Protein AF-A0A942BQL9-F1 (afdb_monomer)

Structure (mmCIF, N/CA/C/O backbone):
data_AF-A0A942BQL9-F1
#
_entry.id   AF-A0A942BQL9-F1
#
loop_
_atom_site.group_PDB
_atom_site.id
_atom_site.type_symbol
_atom_site.label_atom_id
_atom_site.label_alt_id
_atom_site.label_comp_id
_atom_site.label_asym_id
_atom_site.label_entity_id
_atom_site.label_seq_id
_atom_site.pdbx_PDB_ins_code
_atom_site.Cartn_x
_at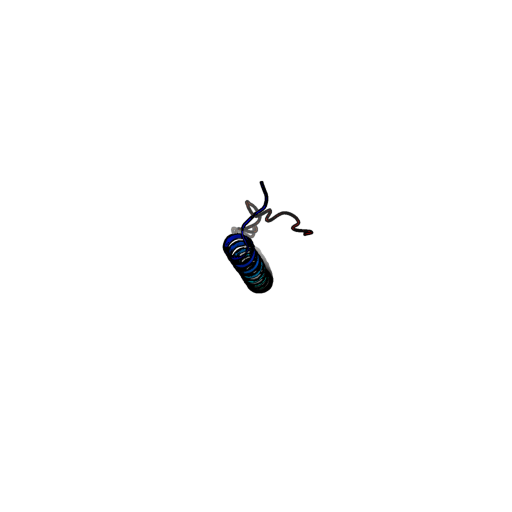om_site.Cartn_y
_atom_site.Cartn_z
_atom_site.occupancy
_atom_site.B_iso_or_equiv
_atom_site.auth_seq_id
_atom_site.auth_comp_id
_atom_site.auth_asym_id
_atom_site.auth_atom_id
_atom_site.pdbx_PDB_model_num
ATOM 1 N N . MET A 1 1 ? -31.040 15.033 39.706 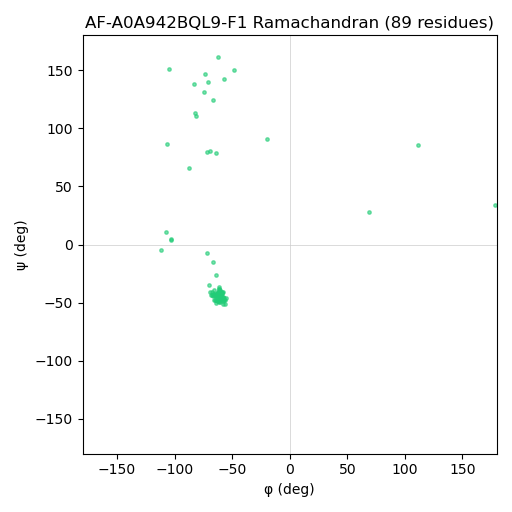1.00 70.75 1 MET A N 1
ATOM 2 C CA . MET A 1 1 ? -31.662 13.694 39.769 1.00 70.75 1 MET A CA 1
ATOM 3 C C . MET A 1 1 ? -30.563 12.689 40.018 1.00 70.75 1 MET A C 1
ATOM 5 O O . MET A 1 1 ? -29.573 12.729 39.298 1.00 70.75 1 MET A O 1
ATOM 9 N N . GLU A 1 2 ? -30.711 11.840 41.028 1.00 89.56 2 GLU A N 1
ATOM 10 C CA . GLU A 1 2 ? -29.835 10.681 41.190 1.00 89.56 2 GLU A CA 1
ATOM 11 C C . GLU A 1 2 ? -30.336 9.532 40.319 1.00 89.56 2 GLU A C 1
ATOM 13 O O . GLU A 1 2 ? -31.540 9.293 40.228 1.00 89.56 2 GLU A O 1
ATOM 18 N N . LEU A 1 3 ? -29.404 8.834 39.671 1.00 90.69 3 LEU A N 1
ATOM 19 C CA . LEU A 1 3 ? -29.707 7.602 38.956 1.00 90.69 3 LEU A CA 1
ATOM 20 C C . LEU A 1 3 ? -30.005 6.485 39.958 1.00 90.69 3 LEU A C 1
ATOM 22 O O . LEU A 1 3 ? -29.308 6.342 40.968 1.00 90.69 3 LEU A O 1
ATOM 26 N N . THR A 1 4 ? -30.999 5.664 39.633 1.00 96.88 4 THR A N 1
ATOM 27 C CA . THR A 1 4 ? -31.237 4.387 40.317 1.00 96.88 4 THR A CA 1
ATOM 28 C C . THR A 1 4 ? -30.045 3.446 40.127 1.00 96.88 4 THR A C 1
ATOM 30 O O . THR A 1 4 ? -29.230 3.631 39.219 1.00 96.88 4 THR A O 1
ATOM 33 N N . LYS A 1 5 ? -29.933 2.422 40.978 1.00 95.44 5 LYS A N 1
ATOM 34 C CA . LYS A 1 5 ? -28.870 1.415 40.873 1.00 95.44 5 LYS A CA 1
ATOM 35 C C . LYS A 1 5 ? -28.865 0.736 39.499 1.00 95.44 5 LYS A C 1
ATOM 37 O O . LYS A 1 5 ? -27.837 0.736 38.840 1.00 95.44 5 LYS A O 1
ATOM 42 N N . ASP A 1 6 ? -30.027 0.294 39.027 1.00 97.12 6 ASP A N 1
ATOM 43 C CA . ASP A 1 6 ? -30.160 -0.380 37.730 1.00 97.12 6 ASP A CA 1
ATOM 44 C C . ASP A 1 6 ? -29.729 0.521 36.562 1.00 97.12 6 ASP A C 1
ATOM 46 O O . ASP A 1 6 ? -29.091 0.067 35.612 1.00 97.12 6 ASP A O 1
ATOM 50 N N . GLN A 1 7 ? -30.020 1.825 36.645 1.00 97.25 7 GLN A N 1
ATOM 51 C CA . GLN A 1 7 ? -29.538 2.797 35.661 1.00 97.25 7 GLN A CA 1
ATOM 52 C C . GLN A 1 7 ? -28.013 2.952 35.713 1.00 97.25 7 GLN A C 1
ATOM 54 O O . GLN A 1 7 ? -27.382 3.010 34.659 1.00 97.25 7 GLN A O 1
ATOM 59 N N . LYS A 1 8 ? -27.411 3.012 36.910 1.00 97.12 8 LYS A N 1
ATOM 60 C CA . LYS A 1 8 ? -25.946 3.071 37.061 1.00 97.12 8 LYS A CA 1
ATOM 61 C C . LYS A 1 8 ? -25.289 1.823 36.464 1.00 97.12 8 LYS A C 1
ATOM 63 O O . LYS A 1 8 ? -24.422 1.970 35.605 1.00 97.12 8 LYS A O 1
ATOM 68 N N . ASP A 1 9 ? -25.778 0.634 36.809 1.00 97.75 9 ASP A N 1
ATOM 69 C CA . ASP A 1 9 ? -25.242 -0.649 36.332 1.00 97.75 9 ASP A CA 1
ATOM 70 C C . ASP A 1 9 ? -25.333 -0.766 34.793 1.00 97.75 9 ASP A C 1
ATOM 72 O O . ASP A 1 9 ? -24.380 -1.183 34.121 1.00 97.75 9 ASP A O 1
ATOM 76 N N . PHE A 1 10 ? -26.453 -0.324 34.204 1.00 97.69 10 PHE A N 1
ATOM 77 C CA . PH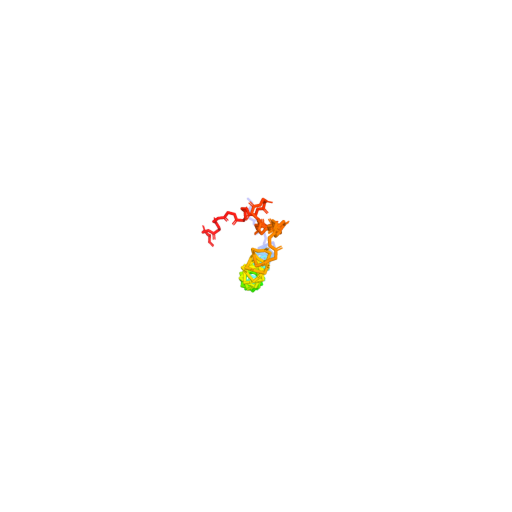E A 1 10 ? -26.631 -0.271 32.750 1.00 97.69 10 PHE A CA 1
ATOM 78 C C . PHE A 1 10 ? -25.614 0.657 32.069 1.00 97.69 10 PHE A C 1
ATOM 80 O O . PHE A 1 10 ? -24.977 0.269 31.081 1.00 97.69 10 PHE A O 1
ATOM 87 N N . TYR A 1 11 ? -25.450 1.884 32.573 1.00 98.00 11 TYR A N 1
ATOM 88 C CA . TYR A 1 11 ? -24.532 2.850 31.971 1.00 98.00 11 TYR A CA 1
ATOM 89 C C . TYR A 1 11 ? -23.067 2.458 32.165 1.00 98.00 11 TYR A C 1
ATOM 91 O O . TYR A 1 11 ? -22.269 2.671 31.254 1.00 98.00 11 TYR A O 1
ATOM 99 N N . GLU A 1 12 ? -22.701 1.844 33.290 1.00 97.81 12 GLU A N 1
ATOM 100 C CA . GLU A 1 12 ? -21.352 1.315 33.516 1.00 97.81 12 GLU A CA 1
ATOM 101 C C . GLU A 1 12 ? -21.021 0.168 32.554 1.00 97.81 12 GLU A C 1
ATOM 103 O O . GLU A 1 12 ? -19.947 0.159 31.940 1.00 97.81 12 GLU A O 1
ATOM 108 N N . THR A 1 13 ? -21.972 -0.745 32.346 1.00 98.31 13 THR A N 1
ATOM 109 C CA . THR A 1 13 ? -21.840 -1.833 31.366 1.00 98.31 13 THR A CA 1
ATOM 110 C C . THR A 1 13 ? -21.701 -1.277 29.950 1.00 98.31 13 THR A C 1
ATOM 112 O O . THR A 1 13 ? -20.773 -1.635 29.224 1.00 98.31 13 THR A O 1
ATOM 115 N N . THR A 1 14 ? -22.579 -0.345 29.570 1.00 98.31 14 THR A N 1
ATOM 116 C CA . THR A 1 14 ? -22.557 0.297 28.247 1.00 98.31 14 THR A CA 1
ATOM 117 C C . THR A 1 14 ? -21.245 1.043 28.021 1.00 98.31 14 THR A C 1
ATOM 119 O O . THR A 1 14 ? -20.614 0.895 26.978 1.00 98.31 14 THR A O 1
ATOM 122 N N . ARG A 1 15 ? -20.779 1.797 29.022 1.00 98.38 15 ARG A N 1
ATOM 123 C CA . ARG A 1 15 ? -19.508 2.525 28.970 1.00 98.38 15 ARG A CA 1
ATOM 124 C C . ARG A 1 15 ? -18.321 1.588 28.764 1.00 98.38 15 ARG A C 1
ATOM 126 O O . ARG A 1 15 ? -17.426 1.915 27.987 1.00 98.38 15 ARG A O 1
ATOM 133 N N . THR A 1 16 ? -18.309 0.452 29.456 1.00 98.50 16 THR A N 1
ATOM 134 C CA . THR A 1 16 ? -17.245 -0.552 29.326 1.00 98.50 16 THR A CA 1
ATOM 135 C C . THR A 1 16 ? -17.255 -1.157 27.928 1.00 98.50 16 THR A C 1
ATOM 137 O O . THR A 1 16 ? -16.238 -1.118 27.242 1.00 98.50 16 THR A O 1
ATOM 140 N N . ARG A 1 17 ? -18.431 -1.566 27.442 1.00 98.50 17 ARG A N 1
ATOM 141 C CA . ARG A 1 17 ? -18.596 -2.094 26.086 1.00 98.50 17 ARG A CA 1
ATOM 142 C C . ARG A 1 17 ? -18.124 -1.114 25.009 1.00 98.50 17 ARG A C 1
ATOM 144 O O . ARG A 1 17 ? -17.356 -1.504 24.139 1.00 98.50 17 ARG A O 1
ATOM 151 N N . CYS A 1 18 ? -18.527 0.155 25.080 1.00 98.62 18 CYS A N 1
ATOM 152 C CA . CYS A 1 18 ? -18.086 1.161 24.109 1.00 98.62 18 CYS A CA 1
ATOM 153 C C . CYS A 1 18 ? -16.562 1.347 24.128 1.00 98.62 18 CYS A C 1
ATOM 155 O O . CYS A 1 18 ? -15.945 1.519 23.079 1.00 98.62 18 CYS A O 1
ATOM 157 N N . LYS A 1 19 ? -15.938 1.307 25.313 1.00 98.62 19 LYS A N 1
ATOM 158 C CA . LYS A 1 19 ? -14.479 1.397 25.441 1.00 98.62 19 LYS A CA 1
ATOM 159 C C . LYS A 1 19 ? -13.786 0.207 24.770 1.00 98.62 19 LYS A C 1
ATOM 161 O O . LYS A 1 19 ? -12.779 0.402 24.084 1.00 98.62 19 LYS A O 1
ATOM 166 N N . ASP A 1 20 ? -14.325 -0.992 24.950 1.00 98.62 20 ASP A N 1
ATOM 167 C CA . ASP A 1 20 ? -13.773 -2.214 24.366 1.00 98.62 20 ASP A CA 1
ATOM 168 C C . ASP A 1 20 ? -13.934 -2.219 22.839 1.00 98.62 20 ASP A C 1
ATOM 170 O O . ASP A 1 20 ? -12.967 -2.484 22.124 1.00 98.62 20 ASP A O 1
ATOM 174 N N . GLU A 1 21 ? -15.102 -1.814 22.329 1.00 98.62 21 GLU A N 1
ATOM 175 C CA . GLU A 1 21 ? -15.361 -1.678 20.889 1.00 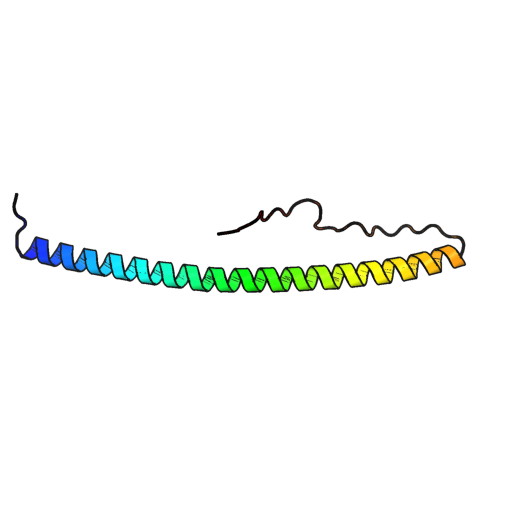98.62 21 GLU A CA 1
ATOM 176 C C . GLU A 1 21 ? -14.411 -0.662 20.236 1.00 98.62 21 GLU A C 1
ATOM 178 O O . GLU A 1 21 ? -13.777 -0.971 19.227 1.00 98.62 21 GLU A O 1
ATOM 183 N N . VAL A 1 22 ? -14.223 0.521 20.836 1.00 98.56 22 VAL A N 1
ATOM 184 C CA . VAL A 1 22 ? -13.257 1.517 20.332 1.00 98.56 22 VAL A CA 1
ATOM 185 C C . VAL A 1 22 ? -11.832 0.965 20.349 1.00 98.56 22 VAL A C 1
ATOM 187 O O . VAL A 1 22 ? -11.073 1.179 19.405 1.00 98.56 22 VAL A O 1
ATOM 190 N N . THR A 1 23 ? -11.460 0.222 21.391 1.00 98.56 23 THR A N 1
ATOM 191 C CA . THR A 1 23 ? -10.131 -0.400 21.483 1.00 98.56 23 THR A CA 1
ATOM 192 C C . THR A 1 23 ? -9.923 -1.427 20.368 1.00 98.56 23 THR A C 1
ATOM 194 O O . THR A 1 23 ? -8.874 -1.428 19.721 1.00 98.56 23 THR A O 1
ATOM 197 N N . GLN A 1 24 ? -10.930 -2.257 20.089 1.00 98.56 24 GLN A N 1
ATOM 198 C CA . GLN A 1 24 ? -10.897 -3.233 19.000 1.00 98.56 24 GLN A CA 1
ATOM 199 C C . GLN A 1 24 ? -10.819 -2.559 17.622 1.00 98.56 24 GLN A C 1
ATOM 201 O O . GLN A 1 24 ? -10.018 -2.969 16.774 1.00 98.56 24 GLN A O 1
ATOM 206 N N . ILE A 1 25 ? -11.619 -1.514 17.402 1.00 98.62 25 ILE A N 1
ATOM 207 C CA . ILE A 1 25 ? -11.613 -0.738 16.156 1.00 98.62 25 ILE A CA 1
ATOM 208 C C . ILE A 1 25 ? -10.234 -0.112 15.939 1.00 98.62 25 ILE A C 1
ATOM 210 O O . ILE A 1 25 ? -9.649 -0.289 14.873 1.00 98.62 25 ILE A O 1
ATOM 214 N N . ASN A 1 26 ? -9.661 0.528 16.960 1.00 98.25 26 ASN A N 1
ATOM 215 C CA . ASN A 1 26 ? -8.321 1.114 16.881 1.00 98.25 26 ASN A CA 1
ATOM 216 C C . ASN A 1 26 ? -7.245 0.064 16.568 1.00 98.25 26 ASN A C 1
ATOM 218 O O . ASN A 1 26 ? -6.351 0.315 15.760 1.00 98.25 26 ASN A O 1
ATOM 222 N N . GLY A 1 27 ? -7.341 -1.126 17.171 1.00 98.19 27 GLY A N 1
ATOM 223 C CA . GLY A 1 27 ? -6.455 -2.247 16.851 1.00 98.19 27 GLY A CA 1
ATOM 224 C C . GLY A 1 27 ? -6.553 -2.667 15.383 1.00 98.19 27 GLY A C 1
ATOM 225 O O . GLY A 1 27 ? -5.531 -2.857 14.727 1.00 98.19 27 GLY A O 1
ATOM 226 N N . THR A 1 28 ? -7.774 -2.737 14.851 1.00 98.44 28 THR A N 1
ATOM 227 C CA . THR A 1 28 ? -8.028 -3.082 13.443 1.00 98.44 28 THR A CA 1
ATOM 228 C C . THR A 1 28 ? -7.461 -2.023 12.502 1.00 98.44 28 THR A C 1
ATOM 230 O O . THR A 1 28 ? -6.716 -2.362 11.586 1.00 98.44 28 THR A O 1
ATOM 233 N N . ILE A 1 29 ? -7.733 -0.740 12.769 1.00 98.00 29 ILE A N 1
ATOM 234 C CA . ILE A 1 29 ? -7.205 0.384 11.981 1.00 98.00 29 ILE A CA 1
ATOM 235 C C . ILE A 1 29 ? -5.678 0.315 11.909 1.00 98.00 29 ILE A C 1
ATOM 237 O O . ILE A 1 29 ? -5.109 0.427 10.828 1.00 98.00 29 ILE A O 1
ATOM 241 N N . LYS A 1 30 ? -5.004 0.076 13.039 1.00 97.88 30 LYS A N 1
ATOM 242 C CA . LYS A 1 30 ? -3.539 -0.013 13.084 1.00 97.88 30 LYS A CA 1
ATOM 243 C C . LYS A 1 30 ? -2.991 -1.171 12.244 1.00 97.88 30 LYS A C 1
ATOM 245 O O . LYS A 1 30 ? -1.976 -1.007 11.561 1.00 97.88 30 LYS A O 1
ATOM 250 N N . THR A 1 31 ? -3.639 -2.333 12.303 1.00 98.06 31 THR A N 1
ATOM 251 C CA . THR A 1 31 ? -3.245 -3.505 11.512 1.00 98.0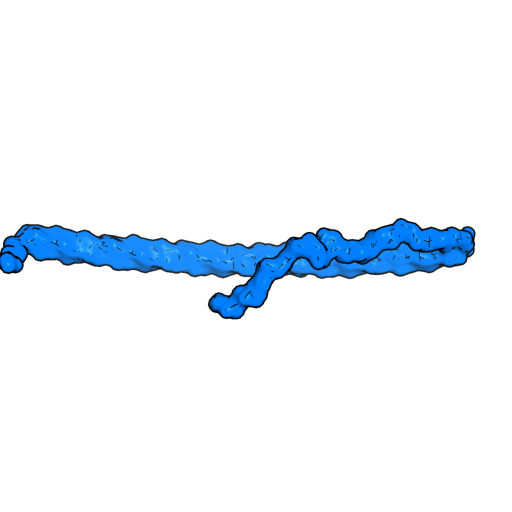6 31 THR A CA 1
ATOM 252 C C . THR A 1 31 ? -3.397 -3.237 10.020 1.00 98.06 31 THR A C 1
ATOM 254 O O . THR A 1 31 ? -2.439 -3.432 9.271 1.00 98.06 31 THR A O 1
ATOM 257 N N . GLU A 1 32 ? -4.557 -2.734 9.594 1.00 97.81 32 GLU A N 1
ATOM 258 C CA . GLU A 1 32 ? -4.806 -2.452 8.178 1.00 97.81 32 GLU A CA 1
ATOM 259 C C . GLU A 1 32 ? -3.907 -1.329 7.657 1.00 97.81 32 GLU A C 1
ATOM 261 O O . GLU A 1 32 ? -3.347 -1.457 6.572 1.00 97.81 32 GLU A O 1
ATOM 266 N N . TYR A 1 33 ? -3.670 -0.282 8.453 1.00 96.12 33 TYR A N 1
ATOM 267 C CA . TYR A 1 33 ? -2.711 0.769 8.110 1.00 96.12 33 TYR A CA 1
ATOM 268 C C . TYR A 1 33 ? -1.319 0.190 7.835 1.00 96.12 33 TYR A C 1
ATOM 270 O O .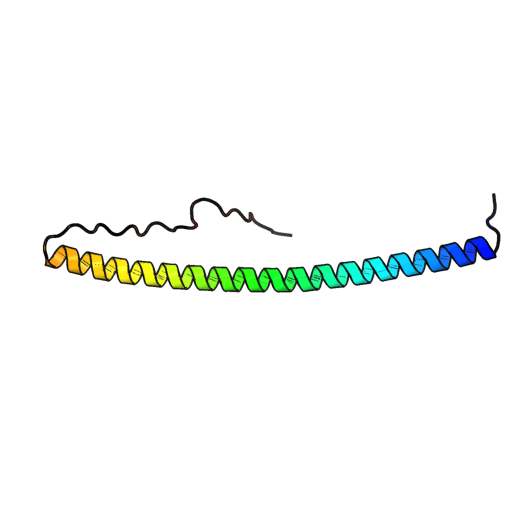 TYR A 1 33 ? -0.752 0.406 6.769 1.00 96.12 33 TYR A O 1
ATOM 278 N N . THR A 1 34 ? -0.805 -0.631 8.757 1.00 96.50 34 THR A N 1
ATOM 279 C CA . THR A 1 34 ? 0.518 -1.260 8.615 1.00 96.50 34 THR A CA 1
ATOM 280 C C . THR A 1 34 ? 0.601 -2.118 7.351 1.00 96.50 34 THR A C 1
ATOM 282 O O . THR A 1 34 ? 1.606 -2.084 6.639 1.00 96.50 34 THR A O 1
ATOM 285 N N . ARG A 1 35 ? -0.459 -2.877 7.053 1.00 97.44 35 ARG A N 1
ATOM 286 C CA . ARG A 1 35 ? -0.544 -3.697 5.842 1.00 97.44 35 ARG A CA 1
ATOM 287 C C . ARG A 1 35 ? -0.522 -2.836 4.578 1.00 97.44 35 ARG A C 1
ATOM 289 O O . ARG A 1 35 ? 0.260 -3.120 3.673 1.00 97.44 35 ARG A O 1
ATOM 296 N N . LEU A 1 36 ? -1.341 -1.787 4.521 1.00 97.31 36 LEU A N 1
ATOM 297 C CA . LEU A 1 36 ? -1.412 -0.893 3.365 1.00 97.31 36 LEU A CA 1
ATOM 298 C C . LEU A 1 36 ? -0.073 -0.192 3.116 1.00 97.31 36 LEU A C 1
ATOM 300 O O . LEU A 1 36 ? 0.384 -0.153 1.977 1.00 97.31 36 LEU A O 1
ATOM 304 N N . THR A 1 37 ? 0.617 0.269 4.161 1.00 94.25 37 THR A N 1
ATOM 305 C CA . THR A 1 37 ? 1.963 0.852 4.031 1.00 94.25 37 THR A CA 1
ATOM 306 C C . THR A 1 37 ? 2.960 -0.137 3.416 1.00 94.25 37 THR A C 1
ATOM 308 O O . THR A 1 37 ? 3.765 0.238 2.561 1.00 94.25 37 THR A O 1
ATOM 311 N N . GLN A 1 38 ? 2.906 -1.416 3.803 1.00 93.25 38 GLN A N 1
ATOM 312 C CA . GLN A 1 38 ? 3.759 -2.454 3.211 1.00 93.25 38 GLN A CA 1
ATOM 313 C C . GLN A 1 38 ? 3.407 -2.727 1.743 1.00 93.25 38 GLN A C 1
ATOM 315 O O . GLN A 1 38 ? 4.307 -2.894 0.916 1.00 93.25 38 GLN A O 1
ATOM 320 N N . GLU A 1 39 ? 2.117 -2.755 1.402 1.00 95.69 39 GLU A N 1
ATOM 321 C CA . GLU A 1 39 ? 1.659 -2.932 0.022 1.00 95.69 39 GLU A CA 1
ATOM 322 C C . GLU A 1 39 ? 2.082 -1.752 -0.868 1.00 95.69 39 GLU A C 1
ATOM 324 O O . GLU A 1 39 ? 2.608 -1.990 -1.958 1.00 95.69 39 GLU A O 1
ATOM 329 N N . ILE A 1 40 ? 1.958 -0.510 -0.384 1.00 94.50 40 ILE A N 1
ATOM 330 C CA . ILE A 1 40 ? 2.439 0.702 -1.070 1.00 94.50 40 ILE A CA 1
ATOM 331 C C . ILE A 1 40 ? 3.940 0.601 -1.338 1.00 94.50 40 ILE A C 1
ATOM 333 O O . ILE A 1 40 ? 4.376 0.781 -2.475 1.00 94.50 40 ILE A O 1
ATOM 337 N N . LYS A 1 41 ? 4.736 0.239 -0.324 1.00 92.19 41 LYS A N 1
ATOM 338 C CA . LYS A 1 41 ? 6.184 0.061 -0.494 1.00 92.19 41 LYS A CA 1
ATOM 339 C C . LYS A 1 41 ? 6.504 -0.967 -1.582 1.00 92.19 41 LYS A C 1
ATOM 341 O O . LYS A 1 41 ? 7.312 -0.696 -2.463 1.00 92.19 41 LYS A O 1
ATOM 346 N N . ARG A 1 42 ? 5.827 -2.120 -1.566 1.00 95.44 42 ARG A N 1
ATOM 347 C CA . ARG A 1 42 ? 6.016 -3.177 -2.571 1.00 95.44 42 ARG A CA 1
ATOM 348 C C . ARG A 1 42 ? 5.683 -2.698 -3.986 1.00 95.44 42 ARG A C 1
ATOM 350 O O . ARG A 1 42 ? 6.358 -3.087 -4.937 1.00 95.44 42 ARG A O 1
ATOM 357 N N . VAL A 1 43 ? 4.629 -1.896 -4.136 1.00 95.38 43 VAL A N 1
ATOM 358 C CA . VAL A 1 43 ? 4.248 -1.311 -5.429 1.00 95.38 43 VAL A CA 1
ATOM 359 C C . VAL A 1 43 ? 5.298 -0.301 -5.894 1.00 95.38 43 VAL A C 1
ATOM 361 O O . VAL A 1 43 ? 5.711 -0.370 -7.049 1.00 95.38 43 VAL A O 1
ATOM 364 N N . ASN A 1 44 ? 5.799 0.555 -5.003 1.00 89.75 44 ASN A N 1
ATOM 365 C CA . ASN A 1 44 ? 6.859 1.515 -5.325 1.00 89.75 44 ASN A CA 1
ATOM 366 C C . 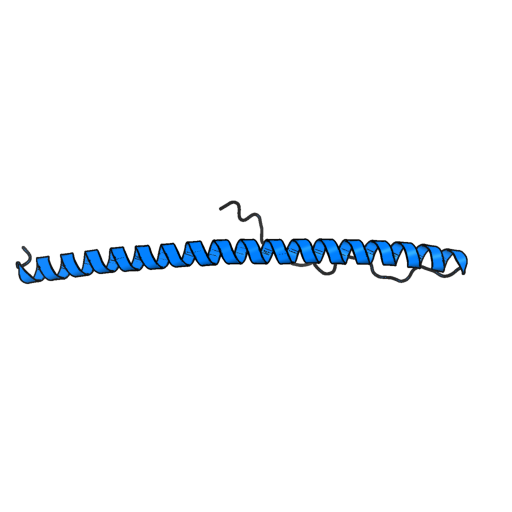ASN A 1 44 ? 8.159 0.819 -5.757 1.00 89.75 44 ASN A C 1
ATOM 368 O O . ASN A 1 44 ? 8.751 1.199 -6.767 1.00 89.75 44 ASN A O 1
ATOM 372 N N . ASP A 1 45 ? 8.562 -0.251 -5.066 1.00 93.06 45 ASP A N 1
ATOM 373 C CA . ASP A 1 45 ? 9.737 -1.051 -5.440 1.00 93.06 45 ASP A CA 1
ATOM 374 C C . ASP A 1 45 ? 9.567 -1.690 -6.836 1.00 93.06 45 ASP A C 1
ATOM 376 O O . ASP A 1 45 ? 10.506 -1.746 -7.642 1.00 93.06 45 ASP A O 1
ATOM 380 N N . LEU A 1 46 ? 8.350 -2.149 -7.156 1.00 95.44 46 LEU A N 1
ATOM 381 C CA . LEU A 1 46 ? 8.022 -2.688 -8.477 1.00 95.44 46 LEU A CA 1
ATOM 382 C C . LEU A 1 46 ? 8.078 -1.604 -9.561 1.00 95.44 46 LEU A C 1
ATOM 384 O O . LEU A 1 46 ? 8.646 -1.854 -10.625 1.00 95.44 46 LEU A O 1
ATOM 388 N N . ILE A 1 47 ? 7.528 -0.416 -9.295 1.00 93.19 47 ILE A N 1
ATOM 389 C CA . ILE A 1 47 ? 7.589 0.732 -10.211 1.00 93.19 47 ILE A CA 1
ATOM 390 C C . ILE A 1 47 ? 9.049 1.080 -10.504 1.00 93.19 47 ILE A C 1
ATOM 392 O O . ILE A 1 47 ? 9.437 1.090 -11.670 1.00 93.19 47 ILE A O 1
ATOM 396 N N . ALA A 1 48 ? 9.879 1.248 -9.471 1.00 90.06 48 ALA A N 1
ATOM 397 C CA . ALA A 1 48 ? 11.299 1.560 -9.634 1.00 90.06 48 ALA A CA 1
ATOM 398 C C . ALA A 1 48 ? 12.035 0.499 -10.474 1.00 90.06 48 ALA A C 1
ATOM 400 O O . ALA A 1 48 ? 12.834 0.824 -11.355 1.00 90.06 48 ALA A O 1
ATOM 401 N N . THR A 1 49 ? 11.720 -0.784 -10.261 1.00 95.19 49 THR A N 1
ATOM 402 C CA . THR A 1 49 ? 12.283 -1.888 -11.056 1.00 95.19 49 THR A CA 1
ATOM 403 C C . THR A 1 49 ? 11.878 -1.795 -12.530 1.00 95.19 49 THR A C 1
ATOM 405 O O . THR A 1 49 ? 12.704 -1.999 -13.423 1.00 95.19 49 THR A O 1
ATOM 408 N N . LEU A 1 50 ? 10.604 -1.511 -12.806 1.00 95.75 50 LEU A N 1
ATOM 409 C CA . LEU A 1 50 ? 10.088 -1.397 -14.170 1.00 95.75 50 LEU A CA 1
ATOM 410 C C . LEU A 1 50 ? 10.633 -0.159 -14.883 1.00 95.75 50 LEU A C 1
ATOM 412 O O . LEU A 1 50 ? 11.021 -0.263 -16.046 1.00 95.75 50 LEU A O 1
ATOM 416 N N . GLU A 1 51 ? 10.734 0.976 -14.194 1.00 93.00 51 GLU A N 1
ATOM 417 C CA . GLU A 1 51 ? 11.359 2.185 -14.730 1.00 93.00 51 GLU A CA 1
ATOM 418 C C . GLU A 1 51 ? 12.836 1.957 -15.053 1.00 93.00 51 GLU A C 1
ATOM 420 O O . GLU A 1 51 ? 13.272 2.289 -16.156 1.00 93.00 51 GLU A O 1
ATOM 425 N N . GLY A 1 52 ? 13.585 1.300 -14.162 1.00 92.69 52 GLY A N 1
ATOM 426 C CA . GLY A 1 52 ? 14.975 0.925 -14.424 1.00 92.69 52 GLY A CA 1
ATOM 427 C C . GLY A 1 52 ? 15.114 0.037 -15.665 1.00 92.69 52 GLY A C 1
ATOM 428 O O . GLY A 1 52 ? 15.942 0.301 -16.537 1.00 92.69 52 GLY A O 1
ATOM 429 N N . ARG A 1 53 ? 14.251 -0.978 -15.810 1.00 96.19 53 ARG A N 1
ATOM 430 C CA . ARG A 1 53 ? 14.220 -1.827 -17.016 1.00 96.19 53 ARG A CA 1
ATOM 431 C C . ARG A 1 53 ? 13.882 -1.032 -18.277 1.00 96.19 53 ARG A C 1
ATOM 433 O O . ARG A 1 53 ? 14.508 -1.258 -19.310 1.00 96.19 53 ARG A O 1
ATOM 440 N N . LYS A 1 54 ? 12.920 -0.109 -18.196 1.00 94.94 54 LYS A N 1
ATOM 441 C CA . LYS A 1 54 ? 12.533 0.768 -19.310 1.00 94.94 54 LYS A CA 1
ATOM 442 C C . LYS A 1 54 ? 13.712 1.630 -19.767 1.00 94.94 54 LYS A C 1
ATOM 444 O O . LYS A 1 54 ? 13.955 1.721 -20.964 1.00 94.94 54 LYS A O 1
ATOM 449 N N . GLN A 1 55 ? 14.482 2.186 -18.829 1.00 93.94 55 GLN A N 1
ATOM 450 C CA . GLN A 1 55 ? 15.678 2.977 -19.135 1.00 93.94 55 GLN A CA 1
ATOM 451 C C . GLN A 1 55 ? 16.758 2.153 -19.845 1.00 93.94 55 GLN A C 1
ATOM 453 O O . GLN A 1 55 ? 17.289 2.594 -20.861 1.00 93.94 55 GLN A O 1
ATOM 458 N N . VAL A 1 56 ? 17.040 0.934 -19.372 1.00 96.31 56 VAL A N 1
ATOM 459 C CA . VAL A 1 56 ? 18.014 0.039 -20.026 1.00 96.31 56 VAL A CA 1
ATOM 460 C C . VAL A 1 56 ? 17.598 -0.275 -21.465 1.00 96.31 56 VAL A C 1
ATOM 462 O O . VAL A 1 56 ? 18.412 -0.176 -22.380 1.00 96.31 56 VAL A O 1
ATOM 465 N N . ILE A 1 57 ? 16.323 -0.608 -21.683 1.00 96.62 57 ILE A N 1
ATOM 466 C CA . ILE A 1 57 ? 15.793 -0.864 -23.031 1.00 96.62 57 ILE A CA 1
ATOM 467 C C . ILE A 1 57 ? 15.899 0.393 -23.901 1.00 96.62 57 ILE A C 1
ATOM 469 O O . ILE A 1 57 ? 16.330 0.299 -25.047 1.00 96.62 57 ILE A O 1
ATOM 473 N N . GLY A 1 58 ? 15.565 1.564 -23.352 1.00 95.88 58 GLY A N 1
ATOM 474 C CA . GLY A 1 58 ? 15.685 2.846 -24.043 1.00 95.88 58 GLY A CA 1
ATOM 475 C C . GLY A 1 58 ? 17.114 3.154 -24.491 1.00 95.88 58 GLY A C 1
ATOM 476 O O . GLY A 1 58 ? 17.321 3.579 -25.625 1.00 95.88 58 GLY A O 1
ATOM 477 N N . GLN A 1 59 ? 18.109 2.870 -23.645 1.00 95.62 59 GLN A N 1
ATOM 478 C CA . GLN A 1 59 ? 19.526 3.003 -23.998 1.00 95.62 59 GLN A CA 1
ATOM 479 C C . GLN A 1 59 ? 19.921 2.045 -25.127 1.00 95.62 59 GLN A C 1
ATOM 481 O O . GLN A 1 59 ? 20.524 2.474 -26.107 1.00 95.62 59 GLN A O 1
ATOM 486 N N . MET A 1 60 ? 19.541 0.766 -25.022 1.00 97.25 60 MET A N 1
ATOM 487 C CA . MET A 1 60 ? 19.825 -0.232 -26.060 1.00 97.25 60 MET A CA 1
ATOM 488 C C . MET A 1 60 ? 19.204 0.152 -27.408 1.00 97.25 60 MET A C 1
ATOM 490 O O . MET A 1 60 ? 19.866 0.058 -28.441 1.00 97.25 60 MET A O 1
ATOM 494 N N . TYR A 1 61 ? 17.947 0.599 -27.394 1.00 97.56 61 TYR A N 1
ATOM 495 C CA . TYR A 1 61 ? 17.240 1.045 -28.590 1.00 97.56 61 TYR A CA 1
ATOM 496 C C . TYR A 1 61 ? 17.869 2.304 -29.188 1.00 97.56 61 TYR A C 1
ATOM 498 O O . TYR A 1 61 ? 18.081 2.360 -30.397 1.00 97.56 61 TYR A O 1
ATOM 506 N N . GLY A 1 62 ? 18.231 3.281 -28.351 1.00 96.56 62 GLY A N 1
ATOM 507 C CA . GLY A 1 62 ? 18.924 4.490 -28.789 1.00 96.56 62 GLY A CA 1
ATOM 508 C C . GLY A 1 62 ? 20.245 4.175 -29.490 1.00 96.56 62 GLY A C 1
ATOM 509 O O . GLY A 1 62 ? 20.466 4.639 -30.606 1.00 96.56 62 GLY A O 1
ATOM 510 N N . SER A 1 63 ? 21.076 3.309 -28.897 1.00 97.00 63 SER A N 1
ATOM 511 C CA . SER A 1 63 ? 22.330 2.867 -29.523 1.00 97.00 63 SER A CA 1
ATOM 512 C C . SER A 1 63 ? 22.102 2.123 -30.841 1.00 97.00 63 SER A C 1
ATOM 514 O O . SER A 1 63 ? 22.842 2.328 -31.799 1.00 97.00 63 SER A O 1
ATOM 516 N N . ALA A 1 64 ? 21.084 1.261 -30.919 1.00 97.81 64 ALA A N 1
ATOM 517 C CA . ALA A 1 64 ? 20.759 0.560 -32.159 1.00 97.81 64 ALA A CA 1
ATOM 518 C C . ALA A 1 64 ? 20.286 1.526 -33.257 1.00 97.81 64 ALA A C 1
ATOM 520 O O . ALA A 1 64 ? 20.730 1.399 -34.397 1.00 97.81 64 ALA A O 1
ATOM 521 N N . SER A 1 65 ? 19.441 2.497 -32.901 1.00 97.62 65 SER A N 1
ATOM 522 C CA . SER A 1 65 ? 18.907 3.520 -33.810 1.00 97.62 65 SER A CA 1
ATOM 523 C C . SER A 1 65 ? 20.030 4.382 -34.388 1.00 97.62 65 SER A C 1
ATOM 525 O O . SER A 1 65 ? 20.115 4.545 -35.604 1.00 97.62 65 SER A O 1
ATOM 527 N N . GLU A 1 66 ? 20.971 4.821 -33.545 1.00 96.88 66 GLU A N 1
ATOM 528 C CA . GLU A 1 66 ? 22.159 5.567 -33.973 1.00 96.88 66 GLU A CA 1
ATOM 529 C C . GLU A 1 66 ? 22.998 4.775 -34.991 1.00 96.88 66 GLU A C 1
ATOM 531 O O . GLU A 1 66 ? 23.367 5.302 -36.041 1.00 96.88 66 GLU A O 1
ATOM 536 N N . MET A 1 67 ? 23.228 3.482 -34.738 1.00 97.44 67 MET A N 1
ATOM 537 C CA . MET A 1 67 ? 24.023 2.619 -35.623 1.00 97.44 67 MET A CA 1
ATOM 538 C C . MET A 1 67 ? 23.404 2.412 -37.010 1.00 97.44 67 MET A C 1
ATOM 540 O O . MET A 1 67 ? 24.133 2.145 -37.967 1.00 97.44 67 MET A O 1
ATOM 544 N N . ILE A 1 68 ? 22.079 2.526 -37.134 1.00 97.44 68 ILE A N 1
ATOM 545 C CA . ILE A 1 68 ? 21.358 2.395 -38.410 1.00 97.44 68 ILE A CA 1
ATOM 546 C C . ILE A 1 68 ? 20.927 3.748 -38.998 1.00 97.44 68 ILE A C 1
ATOM 548 O O . ILE A 1 68 ? 20.246 3.773 -40.023 1.00 97.44 68 ILE A O 1
ATOM 552 N N . GLY A 1 69 ? 21.324 4.864 -38.376 1.00 97.06 69 GLY A N 1
ATOM 553 C CA . GLY A 1 69 ? 20.989 6.217 -38.825 1.00 97.06 69 GLY A CA 1
ATOM 554 C C . GLY A 1 69 ? 19.509 6.584 -38.672 1.00 97.06 69 GLY A C 1
ATOM 555 O O . GLY A 1 69 ? 19.000 7.377 -39.462 1.00 97.06 69 GLY A O 1
ATOM 556 N N . GLN A 1 70 ? 18.816 5.990 -37.700 1.00 97.12 70 GLN A N 1
ATOM 557 C CA . GLN A 1 70 ? 17.424 6.293 -37.362 1.00 97.12 70 GLN A CA 1
ATOM 558 C C . GLN A 1 70 ? 17.333 7.117 -36.072 1.00 97.12 70 GLN A C 1
ATOM 560 O O . GLN A 1 70 ? 18.193 7.037 -35.195 1.00 97.12 70 GLN A O 1
ATOM 565 N N . GLU A 1 71 ? 16.282 7.928 -35.971 1.00 92.62 71 GLU A N 1
ATOM 566 C CA . GLU A 1 71 ? 15.968 8.691 -34.764 1.00 92.62 71 GLU A CA 1
ATOM 567 C C . GLU A 1 71 ? 15.409 7.770 -33.671 1.00 92.62 71 GLU A C 1
ATOM 569 O O . GLU A 1 71 ? 14.717 6.797 -33.965 1.00 92.62 71 GLU A O 1
ATOM 574 N N . ASN A 1 72 ? 15.705 8.082 -32.407 1.00 91.06 72 ASN A N 1
ATOM 575 C CA . ASN A 1 72 ? 15.089 7.400 -31.275 1.00 91.06 72 ASN A CA 1
ATOM 576 C C . ASN A 1 72 ? 13.710 8.011 -30.991 1.00 91.06 72 ASN A C 1
ATOM 578 O O . ASN A 1 72 ? 13.617 9.155 -30.553 1.00 91.06 72 ASN A O 1
ATOM 582 N N . ASP A 1 73 ? 12.663 7.226 -31.209 1.00 93.50 73 ASP A N 1
ATOM 583 C CA . ASP A 1 73 ? 11.255 7.606 -31.085 1.00 93.50 73 ASP A CA 1
ATOM 584 C C . ASP A 1 73 ? 10.554 6.999 -29.854 1.00 93.50 73 ASP A C 1
ATOM 586 O O . ASP A 1 73 ? 9.330 7.087 -29.725 1.00 93.50 73 ASP A O 1
ATOM 590 N N . LEU A 1 74 ? 11.299 6.391 -28.922 1.00 93.38 74 LEU A N 1
ATOM 591 C CA . LEU A 1 74 ? 10.713 5.856 -27.693 1.00 93.38 74 LEU A CA 1
ATOM 592 C C . LEU A 1 74 ? 10.350 6.965 -26.701 1.00 93.38 74 LEU A C 1
ATOM 594 O O . LEU A 1 74 ? 11.190 7.775 -26.311 1.00 93.38 74 LEU A O 1
ATOM 598 N N . ASP A 1 75 ? 9.126 6.904 -26.175 1.00 90.12 75 ASP A N 1
ATOM 599 C CA . ASP A 1 75 ? 8.734 7.689 -25.008 1.00 90.12 75 ASP A CA 1
ATOM 600 C C . ASP A 1 75 ? 9.202 7.010 -23.711 1.00 90.12 75 ASP A C 1
ATOM 602 O O . ASP A 1 75 ? 8.715 5.951 -23.298 1.00 90.12 75 ASP A O 1
ATOM 606 N N . LEU A 1 76 ? 10.181 7.633 -23.057 1.00 88.12 76 LEU A N 1
ATOM 607 C CA . LEU A 1 76 ? 10.744 7.168 -21.792 1.00 88.12 76 LEU A CA 1
ATOM 608 C C . LEU A 1 76 ? 10.241 7.968 -20.582 1.00 88.12 76 LEU A C 1
ATOM 610 O O . LEU A 1 76 ? 10.661 7.662 -19.458 1.00 88.12 76 LEU A O 1
ATOM 614 N N . ALA A 1 77 ? 9.321 8.923 -20.765 1.00 86.06 77 ALA A N 1
ATOM 615 C CA . ALA A 1 77 ? 8.733 9.689 -19.668 1.00 86.06 77 ALA A CA 1
ATOM 616 C C . ALA A 1 77 ? 8.077 8.760 -18.636 1.00 86.06 77 ALA A C 1
ATOM 618 O O . ALA A 1 77 ? 7.547 7.695 -18.972 1.00 86.06 77 ALA A O 1
ATOM 619 N N . SER A 1 78 ? 8.183 9.097 -17.348 1.00 82.88 78 SER A N 1
ATOM 620 C CA . SER A 1 78 ? 7.532 8.296 -16.308 1.00 82.88 78 SER A CA 1
ATOM 621 C C . SER A 1 78 ? 6.011 8.417 -16.458 1.00 82.88 78 SER A C 1
ATOM 623 O O . SER A 1 78 ? 5.496 9.533 -16.414 1.00 82.88 78 SER A O 1
ATOM 625 N N . PRO A 1 79 ? 5.275 7.299 -16.591 1.00 80.38 79 PRO A N 1
ATOM 626 C CA . PRO A 1 79 ? 3.823 7.333 -16.754 1.00 80.38 79 PRO A CA 1
ATOM 627 C C . PRO A 1 79 ? 3.079 7.720 -15.465 1.00 80.38 79 PRO A C 1
ATOM 629 O O . PRO A 1 79 ? 1.864 7.865 -15.491 1.00 80.38 79 PRO A O 1
ATOM 632 N N . ILE A 1 80 ? 3.788 7.836 -14.336 1.00 75.56 80 ILE A N 1
ATOM 633 C CA . ILE A 1 80 ? 3.217 8.099 -13.005 1.00 75.56 80 ILE A CA 1
ATOM 63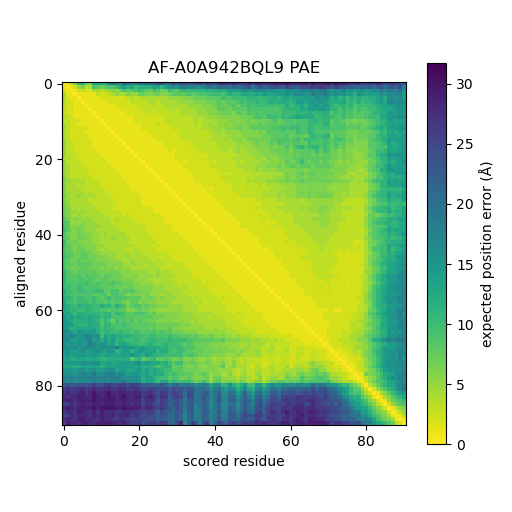4 C C . ILE A 1 80 ? 3.619 9.501 -12.498 1.00 75.56 80 ILE A C 1
ATOM 636 O O . ILE A 1 80 ? 3.123 9.959 -11.474 1.00 75.56 80 ILE A O 1
ATOM 640 N N . ALA A 1 81 ? 4.467 10.235 -13.232 1.00 65.62 81 ALA A N 1
ATOM 641 C CA . ALA A 1 81 ? 4.879 11.593 -12.864 1.00 65.62 81 ALA A CA 1
ATOM 642 C C . ALA A 1 81 ? 3.736 12.632 -12.929 1.00 65.62 81 ALA A C 1
ATOM 644 O O . ALA A 1 81 ? 3.855 13.703 -12.338 1.00 65.62 81 ALA A O 1
ATOM 645 N N . GLU A 1 82 ? 2.612 12.312 -13.579 1.00 50.38 82 GLU A N 1
ATOM 646 C CA . GLU A 1 82 ? 1.400 13.135 -13.597 1.00 50.38 82 GLU A CA 1
ATOM 647 C C . GLU A 1 82 ? 0.301 12.502 -12.728 1.00 50.38 82 GLU A C 1
ATOM 649 O O . GLU A 1 82 ? -0.555 11.763 -13.208 1.00 50.38 82 GLU A O 1
ATOM 654 N N . GLY A 1 83 ? 0.312 12.800 -11.428 1.00 51.53 83 GLY A N 1
ATOM 655 C CA . GLY A 1 83 ? -0.802 12.482 -10.528 1.00 51.53 83 GLY A CA 1
ATOM 656 C C . GLY A 1 83 ? -0.480 11.400 -9.505 1.00 51.53 83 GLY A C 1
ATOM 657 O O . GLY A 1 83 ? -0.802 10.228 -9.676 1.00 51.53 83 GLY A O 1
ATOM 658 N N . GLY A 1 84 ? 0.109 11.819 -8.390 1.00 42.69 84 GLY A N 1
ATOM 659 C CA . GLY A 1 84 ? 0.395 10.905 -7.295 1.00 42.69 84 GLY A CA 1
ATOM 660 C C . GLY A 1 84 ? 1.100 11.547 -6.115 1.00 42.69 84 GLY A C 1
ATOM 661 O O . GLY A 1 84 ? 1.897 10.877 -5.470 1.00 42.69 84 GLY A O 1
ATOM 662 N N . GLU A 1 85 ? 0.809 12.814 -5.803 1.00 44.44 85 GLU A N 1
ATOM 663 C CA . GLU A 1 85 ? 0.969 13.288 -4.427 1.00 44.44 85 GLU A CA 1
ATOM 664 C C . GLU A 1 85 ? -0.029 12.509 -3.553 1.00 44.44 85 GLU A C 1
ATOM 666 O O . GLU A 1 85 ? -1.080 13.004 -3.154 1.00 44.44 85 GLU A O 1
ATOM 671 N N . LEU A 1 86 ? 0.305 11.267 -3.206 1.00 49.72 86 LEU A N 1
ATOM 672 C CA . LEU A 1 86 ? 0.091 10.851 -1.830 1.00 49.72 86 LEU A CA 1
ATOM 673 C C . LEU A 1 86 ? 1.164 11.608 -1.059 1.00 49.72 86 LEU A C 1
ATOM 675 O O . LEU A 1 86 ? 2.263 11.100 -0.848 1.00 49.72 86 LEU A O 1
ATOM 679 N N . GLY A 1 87 ? 0.862 12.889 -0.817 1.00 42.31 87 GLY A N 1
ATOM 680 C CA . GLY A 1 87 ? 1.733 13.817 -0.123 1.00 42.31 87 GLY A CA 1
ATOM 681 C C . GLY A 1 87 ? 2.246 13.180 1.151 1.00 42.31 87 GLY A C 1
ATOM 682 O O . GLY A 1 87 ? 1.561 12.322 1.710 1.00 42.31 87 GLY A O 1
ATOM 683 N N . ASP A 1 88 ? 3.447 13.596 1.548 1.00 41.56 88 ASP A N 1
ATOM 684 C CA . ASP A 1 88 ? 4.031 13.391 2.870 1.00 41.56 88 ASP A CA 1
ATOM 685 C C . A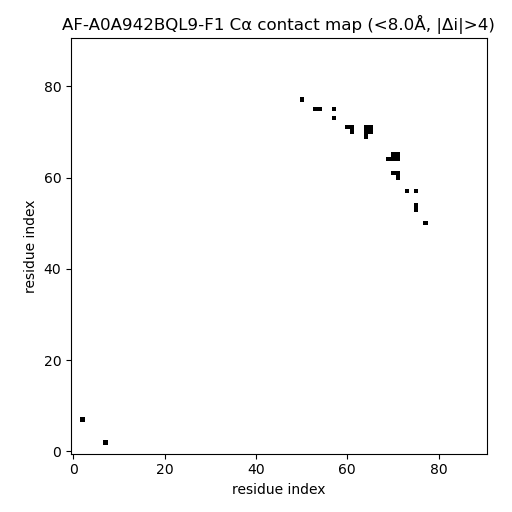SP A 1 88 ? 2.958 13.079 3.918 1.00 41.56 88 ASP A C 1
ATOM 687 O O . ASP A 1 88 ? 2.379 13.965 4.546 1.00 41.56 88 ASP A O 1
ATOM 691 N N . LEU A 1 89 ? 2.674 11.793 4.111 1.00 48.72 89 LEU A N 1
ATOM 692 C CA . LEU A 1 89 ? 2.003 11.328 5.307 1.00 48.72 89 LEU A CA 1
ATOM 693 C C . LEU A 1 89 ? 3.118 11.066 6.310 1.00 48.72 89 LEU A C 1
ATOM 695 O O . LEU A 1 89 ? 3.381 9.933 6.702 1.00 48.72 89 LEU A O 1
ATOM 699 N N . ASP A 1 90 ? 3.780 12.158 6.690 1.00 47.69 90 ASP A N 1
ATOM 700 C CA . ASP A 1 90 ? 4.386 12.294 8.006 1.00 47.69 90 ASP A CA 1
ATOM 701 C C . ASP A 1 90 ? 3.217 12.408 9.006 1.00 47.69 90 ASP A C 1
ATOM 703 O O . ASP A 1 90 ? 2.790 13.501 9.388 1.00 47.69 90 ASP A O 1
ATOM 707 N N . LEU A 1 91 ? 2.628 11.257 9.359 1.00 43.78 91 LEU A N 1
ATOM 708 C CA . LEU A 1 91 ? 1.674 11.076 10.462 1.00 43.78 91 LEU A CA 1
ATOM 709 C C . LEU A 1 91 ? 1.974 9.779 11.225 1.00 43.78 91 LEU A C 1
ATOM 711 O O . LEU A 1 91 ? 1.904 8.685 10.616 1.00 43.78 91 LEU A O 1
#

Mean predicted aligned error: 7.85 Å

Foldseek 3Di:
DDDDPVRVVVVVVVVVVVVVVVVVVVVVVVVVVVVVVVVVVVVVVVLVVVLVVLVVVQVVQCVVCVVVVHDRPDDSDRPPPPDDPPPPPPD

pLDDT: mean 89.24, std 16.14, range [41.56, 98.62]

Secondary structure (DSSP, 8-state):
-PPPHHHHHHHHHHHHHHHHHHHHHHHHHHHHHHHHHHHHHHHHHHHHHHHHHHHHHHHHHHHHHHHTT-------S-TTSSS--------

Solvent-accessible surface area (backbone atoms only — not comparable to full-atom values): 5476 Å² total; per-residue (Å²): 135,84,77,52,70,70,57,49,53,50,51,52,51,50,53,50,50,53,52,52,51,51,51,52,49,53,52,48,52,53,52,52,50,56,50,50,55,53,52,50,50,55,50,50,55,48,48,53,52,51,52,53,51,50,49,54,52,49,52,55,49,39,56,53,23,56,77,72,75,43,81,73,81,77,85,77,74,67,89,62,79,78,77,68,82,78,58,88,76,88,121

Radius of gyration: 28.41 Å; Cα contacts (8 Å, |Δi|>4): 14; chains: 1; bounding box: 56×18×80 Å

Sequence (91 aa):
MELTKDQKDFYETTRTRCKDEVTQINGTIKTEYTRLTQEIKRVNDLIATLEGRKQVIGQMYGSASEMIGQENDLDLASPIAEGGELGDLDL